Protein AF-A0A5J4PCP6-F1 (afdb_monomer)

Mean predicted aligned error: 12.67 Å

Solvent-accessible surface area (backbone atoms only — not comparable to full-atom values): 7745 Å² total; per-residue (Å²): 107,47,81,48,79,54,98,94,47,74,49,80,32,53,60,45,80,42,71,47,76,45,100,80,79,50,68,47,72,76,38,80,44,68,63,77,95,62,86,97,53,95,75,88,81,51,66,92,58,51,68,66,29,43,62,48,80,46,77,57,94,92,42,79,48,73,48,77,42,79,66,59,84,73,89,86,57,76,76,55,60,58,50,71,74,59,80,74,77,85,74,71,76,81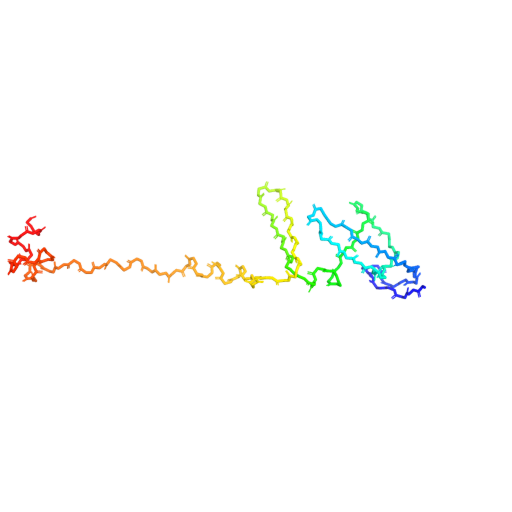,73,70,51,61,75,33,66,27,93,84,71,78,77,43,35,13,41,81,56,91,53,104

Foldseek 3Di:
DDWDQDPVGIDDFDWDFDWDADPVRDIDHGDIDTDDDDPPDDDDDDCVPQVQEDWDWDQDPNDIDIDGDPHHDDDDDPVVVVVVVDDDDPPDDPQAPQQGQHPVPPRHGCVVDVVD

InterPro domains:
  IPR004027 SEC-C motif [PF02810] (98-116)

Radius of gyration: 29.58 Å; Cα contacts (8 Å, |Δi|>4): 129; chains: 1; bounding box: 60×25×79 Å

pLDDT: mean 86.62, std 9.33, range [59.44, 97.31]

Organism: NCBI:txid433724

Sequence (116 aa):
MERVFHAGGESIVNTYLVNILLPNQVVVYSRCVTEGIINGADVLIGMDIIARGDFTLSSKGGKTKFCFQLPSTHDFDFAQEEKDKFHTPFLRDKLPERNDPCHCGSGKKYKNCHGK

Secondary structure (DSSP, 8-state):
-EEEEETTEEEEE-EEEEEEE-TTS-EEEEEEEE----SS-S----HHHHTTSEEEEEEETTEEEEEEESS------HHHHHHHTS--------PPPTTSBPTTSSSSBGGGTTT-

Structure (mmCIF, N/CA/C/O backbone):
data_AF-A0A5J4PCP6-F1
#
_entry.id   AF-A0A5J4PCP6-F1
#
loop_
_atom_site.group_PDB
_atom_site.id
_atom_site.type_symbol
_a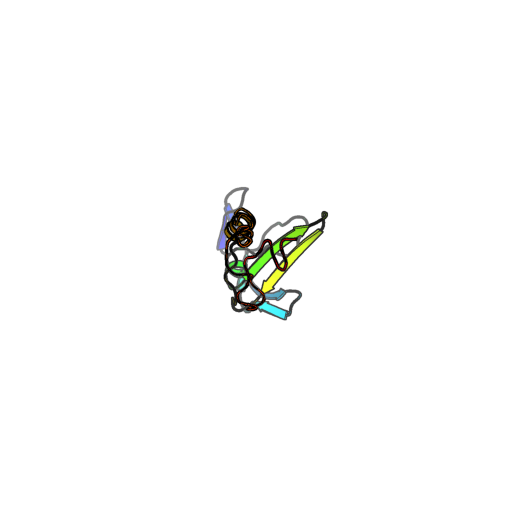tom_site.label_atom_id
_atom_site.label_alt_id
_atom_site.label_comp_id
_atom_site.label_asym_id
_atom_site.label_entity_id
_atom_site.label_seq_id
_atom_site.pdbx_PDB_ins_code
_atom_site.Cartn_x
_atom_site.Cartn_y
_atom_site.Cartn_z
_atom_site.occupancy
_atom_site.B_iso_or_equiv
_atom_site.auth_seq_id
_atom_site.auth_comp_id
_atom_site.auth_asym_id
_atom_site.auth_atom_id
_atom_site.pdbx_PDB_model_num
ATOM 1 N N . MET A 1 1 ? 8.921 2.699 -24.736 1.00 88.38 1 MET A N 1
ATOM 2 C CA . MET A 1 1 ? 10.081 2.783 -23.833 1.00 88.38 1 MET A CA 1
ATOM 3 C C . MET A 1 1 ? 9.950 4.059 -23.041 1.00 88.38 1 MET A C 1
ATOM 5 O O . MET A 1 1 ? 9.607 5.079 -23.631 1.00 88.38 1 MET A O 1
ATOM 9 N N . GLU A 1 2 ? 10.206 3.999 -21.744 1.00 93.81 2 GLU A N 1
ATOM 10 C CA . GLU A 1 2 ? 10.121 5.141 -20.834 1.00 93.81 2 GLU A CA 1
ATOM 11 C C . GLU A 1 2 ? 11.349 5.191 -19.927 1.00 93.81 2 GLU A C 1
ATOM 13 O O . GLU A 1 2 ? 12.004 4.175 -19.689 1.00 93.81 2 GLU A O 1
ATOM 18 N N . ARG A 1 3 ? 11.672 6.391 -19.438 1.00 95.75 3 ARG A N 1
ATOM 19 C CA . ARG A 1 3 ? 12.716 6.582 -18.432 1.00 95.75 3 ARG A CA 1
ATOM 20 C C . ARG A 1 3 ? 12.124 6.346 -17.046 1.00 95.75 3 ARG A C 1
ATOM 22 O O . ARG A 1 3 ? 11.164 7.019 -16.678 1.00 95.75 3 ARG A O 1
ATOM 29 N N . VAL A 1 4 ? 12.725 5.443 -16.281 1.00 93.81 4 VAL A N 1
ATOM 30 C CA . VAL A 1 4 ? 12.324 5.106 -14.911 1.00 93.81 4 VAL A CA 1
ATOM 31 C C . VAL A 1 4 ? 13.416 5.458 -13.913 1.00 93.81 4 VAL A C 1
ATOM 33 O O . VAL A 1 4 ? 14.602 5.431 -14.237 1.00 93.81 4 VAL A O 1
ATOM 36 N N . PHE A 1 5 ? 12.997 5.760 -12.685 1.00 92.81 5 PHE A N 1
ATOM 37 C CA . PHE A 1 5 ? 13.875 6.025 -11.551 1.00 92.81 5 PHE A CA 1
ATOM 38 C C . PHE A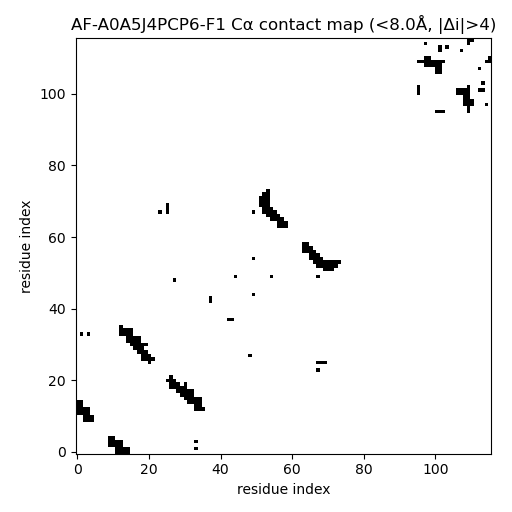 1 5 ? 13.694 4.922 -10.512 1.00 92.81 5 PHE A C 1
ATOM 40 O O . PHE A 1 5 ? 12.572 4.581 -10.140 1.00 92.81 5 PHE A O 1
ATOM 47 N N . HIS A 1 6 ? 14.798 4.371 -10.032 1.00 90.12 6 HIS A N 1
ATOM 48 C CA . HIS A 1 6 ? 14.829 3.317 -9.026 1.00 90.12 6 HIS A CA 1
ATOM 49 C C . HIS A 1 6 ? 15.989 3.557 -8.054 1.00 90.12 6 HIS A C 1
ATOM 51 O O . HIS A 1 6 ? 16.836 4.416 -8.280 1.00 90.12 6 HIS A O 1
ATOM 57 N N . ALA A 1 7 ? 16.078 2.776 -6.974 1.00 89.00 7 ALA A N 1
ATOM 58 C CA . ALA A 1 7 ? 17.105 2.970 -5.942 1.00 89.00 7 ALA A CA 1
ATOM 59 C C . ALA A 1 7 ? 18.551 2.967 -6.489 1.00 89.00 7 ALA A C 1
ATOM 61 O O . ALA A 1 7 ? 19.422 3.624 -5.930 1.00 89.00 7 ALA A O 1
ATOM 62 N N . GLY A 1 8 ? 18.799 2.257 -7.597 1.00 90.69 8 GLY A N 1
ATOM 63 C CA . GLY A 1 8 ? 20.097 2.233 -8.283 1.00 90.69 8 GLY A CA 1
ATOM 64 C C . GLY A 1 8 ? 20.370 3.377 -9.274 1.00 90.69 8 GLY A C 1
ATOM 65 O O . GLY A 1 8 ? 21.390 3.317 -9.949 1.00 90.69 8 GLY A O 1
ATOM 66 N N . GLY A 1 9 ? 19.482 4.369 -9.423 1.00 94.25 9 GLY A N 1
ATOM 67 C CA . GLY A 1 9 ? 19.616 5.457 -10.404 1.00 94.25 9 GLY A CA 1
ATOM 68 C C . GLY A 1 9 ? 18.460 5.519 -11.405 1.00 94.25 9 GLY A C 1
ATOM 69 O O . GLY A 1 9 ? 17.299 5.375 -11.029 1.00 94.25 9 GLY A O 1
ATOM 70 N N . GLU A 1 10 ? 18.774 5.736 -12.681 1.00 96.12 10 GLU A N 1
ATOM 71 C CA . GLU A 1 10 ? 17.791 5.795 -13.768 1.00 96.12 10 GLU A CA 1
ATOM 72 C C . GLU A 1 10 ? 18.120 4.812 -14.895 1.00 96.12 10 GLU A C 1
ATOM 74 O O . GLU A 1 10 ? 19.281 4.473 -15.128 1.00 96.12 10 GLU A O 1
ATOM 79 N N . SER A 1 11 ? 17.092 4.356 -15.603 1.00 95.88 11 SER A N 1
ATOM 80 C CA . SER A 1 11 ? 17.231 3.495 -16.780 1.00 95.88 11 SER A CA 1
ATOM 81 C C . SER A 1 11 ? 16.124 3.774 -17.798 1.00 95.88 11 SER A C 1
ATOM 83 O O . SER A 1 11 ? 15.076 4.330 -17.468 1.00 95.88 11 SER A O 1
ATOM 85 N N . ILE A 1 12 ? 16.369 3.424 -19.064 1.00 97.25 12 ILE A N 1
ATOM 86 C CA . ILE A 1 12 ? 15.344 3.419 -20.114 1.00 97.25 12 ILE A CA 1
ATOM 87 C C . ILE A 1 12 ? 14.888 1.978 -20.284 1.00 97.25 12 ILE A C 1
ATOM 89 O O . ILE A 1 12 ? 15.704 1.101 -20.563 1.00 97.25 12 ILE A O 1
ATOM 93 N N . VAL A 1 13 ? 13.593 1.744 -20.121 1.00 97.00 13 VAL A N 1
ATOM 94 C CA . VAL A 1 13 ? 13.018 0.398 -20.085 1.00 97.00 13 VAL A CA 1
ATOM 95 C C . VAL A 1 13 ? 11.828 0.280 -21.025 1.00 97.00 13 VAL A C 1
ATOM 97 O O . VAL A 1 13 ? 11.236 1.278 -21.454 1.00 97.00 13 VAL A O 1
ATOM 100 N N . ASN A 1 14 ? 11.469 -0.955 -21.368 1.00 97.31 14 ASN A N 1
ATOM 101 C CA . ASN A 1 14 ? 10.248 -1.214 -22.115 1.00 97.31 14 ASN A CA 1
ATOM 102 C C . ASN A 1 14 ? 9.014 -0.936 -21.258 1.00 97.31 14 ASN A C 1
ATOM 104 O O . ASN A 1 14 ? 9.045 -1.002 -20.029 1.00 97.31 14 ASN A O 1
ATOM 108 N N . THR A 1 15 ? 7.915 -0.641 -21.944 1.00 96.44 15 THR A N 1
ATOM 109 C CA . THR A 1 15 ? 6.617 -0.391 -21.324 1.00 96.44 15 THR A CA 1
ATOM 110 C C . THR A 1 15 ? 5.614 -1.338 -21.951 1.00 96.44 15 THR A C 1
ATOM 112 O O . THR A 1 15 ? 5.602 -1.507 -23.172 1.00 96.44 15 THR A O 1
ATOM 115 N N . TYR A 1 16 ? 4.763 -1.927 -21.125 1.00 95.38 16 TYR A N 1
ATOM 116 C CA . TYR A 1 16 ? 3.763 -2.899 -21.537 1.00 95.38 16 TYR A CA 1
ATOM 117 C C . TYR A 1 16 ? 2.392 -2.461 -21.046 1.00 95.38 16 TYR A C 1
ATOM 119 O O . TYR A 1 16 ? 2.264 -1.904 -19.959 1.00 95.38 16 TYR A O 1
ATOM 127 N N . LEU A 1 17 ? 1.358 -2.724 -21.840 1.00 95.69 17 LEU A N 1
ATOM 128 C CA . LEU A 1 17 ? -0.022 -2.531 -21.418 1.00 95.69 17 LEU A CA 1
ATOM 129 C C . LEU A 1 17 ? -0.544 -3.847 -20.841 1.00 95.69 17 LEU A C 1
ATOM 131 O O . LEU A 1 17 ? -0.595 -4.849 -21.551 1.00 95.69 17 LEU A O 1
ATOM 135 N N . VAL A 1 18 ? -0.930 -3.848 -19.567 1.00 94.50 18 VAL A N 1
ATOM 136 C CA . VAL A 1 18 ? -1.359 -5.059 -18.855 1.00 94.50 18 VAL A CA 1
ATOM 137 C C . VAL A 1 18 ? -2.703 -4.869 -18.157 1.00 94.50 18 VAL A C 1
ATOM 139 O O . VAL A 1 18 ? -3.098 -3.756 -17.801 1.00 94.50 18 VAL A O 1
ATOM 142 N N . ASN A 1 19 ? -3.390 -5.986 -17.928 1.00 93.50 19 ASN A N 1
ATOM 143 C CA . ASN A 1 19 ? -4.502 -6.079 -16.988 1.00 93.50 19 ASN A CA 1
ATOM 144 C C . ASN A 1 19 ? -4.008 -6.813 -15.740 1.00 93.50 19 ASN A C 1
ATOM 146 O O . ASN A 1 19 ? -3.432 -7.893 -15.857 1.00 93.50 19 ASN A O 1
ATOM 150 N N . ILE A 1 20 ? -4.237 -6.244 -14.559 1.00 91.38 20 ILE A N 1
ATOM 151 C CA . ILE A 1 20 ? -3.802 -6.829 -13.285 1.00 91.38 20 ILE A CA 1
ATOM 152 C C . ILE A 1 20 ? -5.034 -7.326 -12.538 1.00 91.38 20 ILE A C 1
ATOM 154 O O . ILE A 1 20 ? -5.959 -6.555 -12.288 1.00 91.38 20 ILE A O 1
ATOM 158 N N . LEU A 1 21 ? -5.035 -8.608 -12.175 1.00 90.12 21 LEU A N 1
ATOM 159 C CA . LEU A 1 21 ? -6.062 -9.236 -11.348 1.00 90.12 21 LEU A CA 1
ATOM 160 C C . LEU A 1 21 ? -5.475 -9.532 -9.966 1.00 90.12 21 LEU A C 1
ATOM 162 O O . LEU A 1 21 ? -4.513 -10.288 -9.853 1.00 90.12 21 LEU A O 1
ATOM 166 N N . LEU A 1 22 ? -6.061 -8.955 -8.918 1.00 84.81 22 LEU A N 1
ATOM 167 C CA . LEU A 1 22 ? -5.690 -9.240 -7.532 1.00 84.81 22 LEU A CA 1
ATOM 168 C C . LEU A 1 22 ? -6.611 -10.325 -6.926 1.00 84.81 22 LEU A C 1
ATOM 170 O O . LEU A 1 22 ? -7.756 -10.462 -7.366 1.00 84.81 22 LEU A O 1
ATOM 174 N N . PRO A 1 23 ? -6.169 -11.058 -5.879 1.00 74.06 23 PRO A N 1
ATOM 175 C CA . PRO A 1 23 ? -6.870 -12.226 -5.313 1.00 74.06 23 PRO A CA 1
ATOM 176 C C . PRO A 1 23 ? -8.321 -12.028 -4.825 1.00 74.06 23 PRO A C 1
ATOM 178 O O . PRO A 1 23 ? -9.004 -13.013 -4.570 1.00 74.06 23 PRO A O 1
ATOM 181 N N . ASN A 1 24 ? -8.822 -10.790 -4.741 1.00 71.31 24 ASN A N 1
ATOM 182 C CA . ASN A 1 24 ? -10.195 -10.460 -4.325 1.00 71.31 24 ASN A CA 1
ATOM 183 C C . ASN A 1 24 ? -11.052 -9.899 -5.475 1.00 71.31 24 ASN A C 1
ATOM 185 O O . ASN A 1 24 ? -11.886 -9.027 -5.253 1.00 71.31 24 ASN A O 1
ATOM 189 N N . GLN A 1 25 ? -10.813 -10.349 -6.712 1.00 78.00 25 GLN A N 1
ATOM 190 C CA . GLN A 1 25 ? -11.511 -9.870 -7.920 1.00 78.00 25 GLN A CA 1
ATOM 191 C C . GLN A 1 25 ? -11.343 -8.366 -8.192 1.00 78.00 25 GLN A C 1
ATOM 193 O O . GLN A 1 25 ? -12.070 -7.786 -8.996 1.00 78.00 25 GLN A O 1
ATOM 198 N N . VAL A 1 26 ? -10.358 -7.723 -7.562 1.00 82.31 26 VAL A N 1
ATOM 199 C CA . VAL A 1 26 ? -9.986 -6.356 -7.918 1.00 82.31 26 VAL A CA 1
ATOM 200 C C . VAL A 1 26 ? -9.232 -6.432 -9.235 1.00 82.31 26 VAL A C 1
ATOM 202 O O . VAL A 1 26 ? -8.137 -6.996 -9.300 1.00 82.31 26 VAL A O 1
ATOM 205 N N . VAL A 1 27 ? -9.839 -5.882 -10.283 1.00 88.12 27 VAL A N 1
ATOM 206 C CA . VAL A 1 27 ? -9.240 -5.834 -11.614 1.00 88.12 27 VAL A CA 1
ATOM 207 C C . VAL A 1 27 ? -8.835 -4.412 -11.940 1.00 88.12 27 VAL A C 1
ATOM 209 O O . VAL A 1 27 ? -9.648 -3.487 -11.910 1.00 88.12 27 VAL A O 1
ATOM 212 N N . VAL A 1 28 ? -7.569 -4.247 -12.298 1.00 88.56 28 VAL A N 1
ATOM 213 C CA . VAL A 1 28 ? -7.030 -2.994 -12.800 1.00 88.56 28 VAL A CA 1
ATOM 214 C C . VAL A 1 28 ? -6.775 -3.149 -14.290 1.00 88.56 28 VAL A C 1
ATOM 216 O O . VAL A 1 28 ? -5.809 -3.782 -14.712 1.00 88.56 28 VAL A O 1
ATOM 219 N N . TYR A 1 29 ? -7.663 -2.560 -15.085 1.00 90.38 29 TYR A N 1
ATOM 220 C CA . TYR A 1 29 ? -7.585 -2.635 -16.538 1.00 90.38 29 TYR A CA 1
ATOM 221 C C . TYR A 1 29 ? -6.579 -1.642 -17.126 1.00 90.38 29 TYR A C 1
ATOM 223 O O . TYR A 1 29 ? -6.422 -0.519 -16.617 1.00 90.38 29 TYR A O 1
ATOM 231 N N . SER A 1 30 ? -5.960 -2.071 -18.229 1.00 92.00 30 SER A N 1
ATOM 232 C CA . SER A 1 30 ? -5.179 -1.270 -19.175 1.00 92.00 30 SER A CA 1
ATOM 233 C C . SER A 1 30 ? -4.190 -0.329 -18.494 1.00 92.00 30 SER A C 1
ATOM 235 O O . SER A 1 30 ? -4.264 0.894 -18.641 1.00 92.00 30 SER A O 1
ATOM 237 N N . ARG A 1 31 ? -3.275 -0.892 -17.702 1.00 92.25 31 ARG A N 1
ATOM 238 C CA . ARG A 1 31 ? -2.188 -0.132 -17.081 1.00 92.25 31 ARG A CA 1
ATOM 239 C C . ARG A 1 31 ? -0.910 -0.275 -17.871 1.00 92.25 31 ARG A C 1
ATOM 241 O O . ARG A 1 31 ? -0.481 -1.387 -18.155 1.00 92.25 31 ARG A O 1
ATOM 248 N N . CYS A 1 32 ? -0.317 0.864 -18.203 1.00 93.00 32 CYS A N 1
ATOM 249 C CA . CYS A 1 32 ? 1.059 0.906 -18.653 1.00 93.00 32 CYS A CA 1
ATOM 250 C C . CYS A 1 32 ? 1.950 0.589 -17.454 1.00 93.00 32 CYS A C 1
ATOM 252 O O . CYS A 1 32 ? 1.887 1.285 -16.444 1.00 93.00 32 CYS A O 1
ATOM 254 N N . VAL A 1 33 ? 2.740 -0.468 -17.569 1.00 94.19 33 VAL A N 1
ATOM 255 C CA . VAL A 1 33 ? 3.736 -0.872 -16.579 1.00 94.19 33 VAL A CA 1
ATOM 256 C C . VAL A 1 33 ? 5.102 -0.898 -17.236 1.00 94.19 33 VAL A C 1
ATOM 258 O O . VAL A 1 33 ? 5.228 -1.164 -18.433 1.00 94.19 33 VAL A O 1
ATOM 261 N N . THR A 1 34 ? 6.126 -0.615 -16.452 1.00 95.31 34 THR A N 1
ATOM 262 C CA . THR A 1 34 ? 7.512 -0.593 -16.908 1.00 95.31 34 THR A CA 1
ATOM 263 C C . THR A 1 34 ? 8.204 -1.900 -16.562 1.00 95.31 34 THR A C 1
ATOM 265 O O . THR A 1 34 ? 7.968 -2.469 -15.496 1.00 95.31 34 THR A O 1
ATOM 268 N N . GLU A 1 35 ? 9.078 -2.364 -17.448 1.00 94.88 35 GLU A N 1
ATOM 269 C CA . GLU A 1 35 ? 9.961 -3.492 -17.162 1.00 94.88 35 GLU A CA 1
ATOM 270 C C . GLU A 1 35 ? 10.885 -3.171 -15.981 1.00 94.88 35 GLU A C 1
ATOM 272 O O . GLU A 1 35 ? 11.395 -2.055 -15.865 1.00 94.88 35 GLU A O 1
ATOM 277 N N . GLY A 1 36 ? 11.116 -4.148 -15.106 1.00 91.31 36 GLY A N 1
ATOM 278 C CA . GLY A 1 36 ? 11.991 -3.984 -13.952 1.00 91.31 36 GLY A CA 1
ATOM 279 C C . GLY A 1 36 ? 12.584 -5.310 -13.498 1.00 91.31 36 GLY A C 1
ATOM 280 O O . GLY A 1 36 ? 11.951 -6.357 -13.607 1.00 91.31 36 GLY A O 1
ATOM 281 N N . ILE A 1 37 ? 13.808 -5.259 -12.973 1.00 90.25 37 ILE A N 1
ATOM 282 C CA . ILE A 1 37 ? 14.464 -6.410 -12.347 1.00 90.25 37 ILE A CA 1
ATOM 283 C C . ILE A 1 37 ? 14.033 -6.440 -10.879 1.00 90.25 37 ILE A C 1
ATOM 285 O O . ILE A 1 37 ? 14.451 -5.593 -10.088 1.00 90.25 37 ILE A O 1
ATOM 289 N N . ILE A 1 38 ? 13.179 -7.399 -10.521 1.00 91.06 38 ILE A N 1
ATOM 290 C CA . ILE A 1 38 ? 12.607 -7.537 -9.178 1.00 91.06 38 ILE A CA 1
ATOM 291 C C . ILE A 1 38 ? 13.015 -8.898 -8.613 1.00 91.06 38 ILE A C 1
ATOM 293 O O . ILE A 1 38 ? 12.876 -9.924 -9.273 1.00 91.06 38 ILE A O 1
ATOM 297 N N . ASN A 1 39 ? 13.522 -8.914 -7.379 1.00 90.19 39 ASN A N 1
ATOM 298 C CA . ASN A 1 39 ? 13.880 -10.149 -6.687 1.00 90.19 39 ASN A CA 1
ATOM 299 C C . ASN A 1 39 ? 12.743 -10.587 -5.760 1.00 90.19 39 ASN A C 1
ATOM 301 O O . ASN A 1 39 ? 12.327 -9.828 -4.887 1.00 90.19 39 ASN A O 1
ATOM 305 N N . GLY A 1 40 ? 12.288 -11.832 -5.911 1.00 92.19 40 GLY A N 1
ATOM 306 C CA . GLY A 1 40 ? 11.309 -12.448 -5.009 1.00 92.19 40 GLY A CA 1
ATOM 307 C C . GLY A 1 40 ? 9.851 -12.035 -5.235 1.00 92.19 40 GLY A C 1
ATOM 308 O O . GLY A 1 40 ? 9.011 -12.347 -4.394 1.00 92.19 40 GLY A O 1
ATOM 309 N N . ALA A 1 41 ? 9.542 -11.354 -6.341 1.00 90.81 41 ALA A N 1
ATOM 310 C CA . ALA A 1 41 ? 8.180 -11.030 -6.754 1.00 90.81 41 ALA A CA 1
ATOM 311 C C . ALA A 1 41 ? 8.088 -10.905 -8.280 1.00 90.81 41 ALA A C 1
ATOM 313 O O . ALA A 1 41 ? 9.064 -10.529 -8.926 1.00 90.81 41 ALA A O 1
ATOM 314 N N . ASP A 1 42 ? 6.901 -11.166 -8.828 1.00 89.75 42 ASP A N 1
ATOM 315 C CA . ASP A 1 42 ? 6.642 -11.063 -10.270 1.00 89.75 42 ASP A CA 1
ATOM 316 C C . ASP A 1 42 ? 6.260 -9.637 -10.697 1.00 89.75 42 ASP A C 1
ATOM 318 O O . ASP A 1 42 ? 6.562 -9.203 -11.805 1.00 89.75 42 ASP A O 1
ATOM 322 N N . VAL A 1 43 ? 5.573 -8.897 -9.817 1.00 90.75 43 VAL A N 1
ATOM 323 C CA . VAL A 1 43 ? 5.052 -7.551 -10.091 1.00 90.75 43 VAL A CA 1
ATOM 324 C C . VAL A 1 43 ? 5.220 -6.672 -8.858 1.00 90.75 43 VAL A C 1
ATOM 326 O O . VAL A 1 43 ? 4.851 -7.061 -7.750 1.00 90.75 43 VAL A O 1
ATOM 329 N N . LEU A 1 44 ? 5.724 -5.455 -9.065 1.00 92.06 44 LEU A N 1
ATOM 330 C CA . LEU A 1 44 ? 5.719 -4.391 -8.067 1.00 92.06 44 LEU A CA 1
ATOM 331 C C . LEU A 1 44 ? 4.590 -3.411 -8.398 1.00 92.06 44 LEU A C 1
ATOM 333 O O . LEU A 1 44 ? 4.619 -2.766 -9.442 1.00 92.06 44 LEU A O 1
ATOM 337 N N . ILE A 1 45 ? 3.602 -3.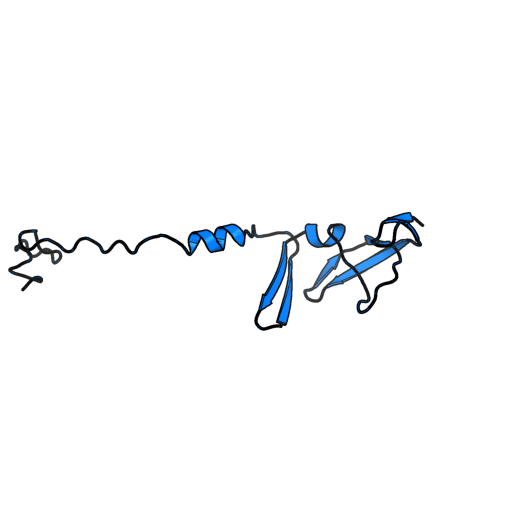300 -7.509 1.00 91.88 45 ILE A N 1
ATOM 338 C CA . ILE A 1 45 ? 2.524 -2.310 -7.627 1.00 91.88 45 ILE A CA 1
ATOM 339 C C . ILE A 1 45 ? 2.820 -1.117 -6.719 1.00 91.88 45 ILE A C 1
ATOM 341 O O . ILE A 1 45 ? 3.184 -1.291 -5.555 1.00 91.88 45 ILE A O 1
ATOM 345 N N . GLY A 1 46 ? 2.689 0.093 -7.258 1.00 90.88 46 GLY A N 1
ATOM 346 C CA . GLY A 1 46 ? 2.950 1.332 -6.540 1.00 90.88 46 GLY A CA 1
ATOM 347 C C . GLY A 1 46 ? 1.676 2.114 -6.253 1.00 90.88 46 GLY A C 1
ATOM 348 O O . GLY A 1 46 ? 0.558 1.601 -6.343 1.00 90.88 46 GLY A O 1
ATOM 349 N N . MET A 1 47 ? 1.867 3.394 -5.923 1.00 89.19 47 MET A N 1
ATOM 350 C CA . MET A 1 47 ? 0.794 4.357 -5.632 1.00 89.19 47 MET A CA 1
ATOM 351 C C . MET A 1 47 ? -0.182 4.538 -6.797 1.00 89.19 47 MET A C 1
ATOM 353 O O . MET A 1 47 ? -1.356 4.815 -6.580 1.00 89.19 47 MET A O 1
ATOM 357 N N . ASP A 1 48 ? 0.269 4.314 -8.027 1.00 87.00 48 ASP A N 1
ATOM 358 C CA . ASP A 1 48 ? -0.550 4.334 -9.239 1.00 87.00 48 ASP A CA 1
ATOM 359 C C . ASP A 1 48 ? -1.720 3.334 -9.208 1.00 87.00 48 ASP A C 1
ATOM 361 O O . ASP A 1 48 ? -2.774 3.584 -9.811 1.00 87.00 48 ASP A O 1
ATOM 365 N N . ILE A 1 49 ? -1.541 2.227 -8.485 1.00 89.81 49 ILE A N 1
ATOM 366 C CA . ILE A 1 49 ? -2.554 1.207 -8.227 1.00 89.81 49 ILE A CA 1
ATOM 367 C C . ILE A 1 49 ? -3.092 1.339 -6.804 1.00 89.81 49 ILE A C 1
ATOM 369 O O . ILE A 1 49 ? -4.309 1.432 -6.644 1.00 89.81 49 ILE A O 1
ATOM 373 N N . ILE A 1 50 ? -2.229 1.376 -5.781 1.00 91.50 50 ILE A N 1
ATOM 374 C CA . ILE A 1 50 ? -2.672 1.295 -4.379 1.00 91.50 50 ILE A CA 1
ATOM 375 C C . ILE A 1 50 ? -3.419 2.533 -3.881 1.00 91.50 50 ILE A C 1
ATOM 377 O O . ILE A 1 50 ? -4.186 2.405 -2.937 1.00 91.50 50 ILE A O 1
ATOM 381 N N . ALA A 1 51 ? -3.294 3.690 -4.541 1.00 90.00 51 ALA A N 1
ATOM 382 C CA . ALA A 1 51 ? -4.048 4.896 -4.182 1.00 90.00 51 ALA A CA 1
ATOM 383 C C . ALA A 1 51 ? -5.435 4.996 -4.850 1.00 90.00 51 ALA A C 1
ATOM 385 O O . ALA A 1 51 ? -6.111 6.013 -4.725 1.00 90.00 51 ALA A O 1
ATOM 386 N N . ARG A 1 52 ? -5.876 3.977 -5.602 1.00 88.56 52 ARG A N 1
ATOM 387 C CA . ARG A 1 52 ? -7.188 4.005 -6.284 1.00 88.56 52 ARG A CA 1
ATOM 388 C C . ARG A 1 52 ? -8.367 3.646 -5.401 1.00 88.56 52 ARG A C 1
ATOM 390 O O . ARG A 1 52 ? -9.510 3.851 -5.801 1.00 88.56 52 ARG A O 1
ATOM 397 N N . GLY A 1 53 ? -8.090 3.058 -4.253 1.00 89.00 53 GLY A N 1
ATOM 398 C CA . GLY A 1 53 ? -9.088 2.609 -3.308 1.00 89.00 53 GLY A CA 1
ATOM 399 C C . GLY A 1 53 ? -8.446 2.395 -1.950 1.00 89.00 53 GLY A C 1
ATOM 400 O O . GLY A 1 53 ? -7.390 2.959 -1.664 1.00 89.00 53 GLY A O 1
ATOM 401 N N . ASP A 1 54 ? -9.070 1.549 -1.142 1.00 89.38 54 ASP A N 1
ATOM 402 C CA . ASP A 1 54 ? -8.604 1.302 0.215 1.00 89.38 54 ASP A CA 1
ATOM 403 C C . ASP A 1 54 ? -7.593 0.155 0.199 1.00 89.38 54 ASP A C 1
ATOM 405 O O . ASP A 1 54 ? -7.960 -1.018 0.070 1.00 89.38 54 ASP A O 1
ATOM 409 N N . PHE A 1 55 ? -6.310 0.491 0.320 1.00 90.06 55 PHE A N 1
ATOM 410 C CA . PHE A 1 55 ? -5.239 -0.477 0.532 1.00 90.06 55 PHE A CA 1
ATOM 411 C C . PHE A 1 55 ? -4.805 -0.459 1.995 1.00 90.06 55 PHE A C 1
ATOM 413 O O . PHE A 1 55 ? -4.321 0.552 2.500 1.00 90.06 55 PHE A O 1
ATOM 420 N N . THR A 1 56 ? -4.938 -1.595 2.678 1.00 89.94 56 THR A N 1
ATOM 421 C CA . THR A 1 56 ? -4.493 -1.742 4.069 1.00 89.94 56 THR A CA 1
ATOM 422 C C . THR A 1 56 ? -3.534 -2.912 4.204 1.00 89.94 56 THR A C 1
ATOM 424 O O . THR A 1 56 ? -3.737 -3.977 3.622 1.00 89.94 56 THR A O 1
ATOM 427 N N . LEU A 1 57 ? -2.480 -2.718 4.996 1.00 91.50 57 LEU A N 1
ATOM 428 C CA . LEU A 1 57 ? -1.506 -3.747 5.339 1.00 91.50 57 LEU A CA 1
ATOM 429 C C . LEU A 1 57 ? -1.508 -3.947 6.850 1.00 91.50 57 LEU A C 1
ATOM 431 O O . LEU A 1 57 ? -1.361 -3.004 7.621 1.00 91.50 57 LEU A O 1
ATOM 435 N N . SER A 1 58 ? -1.638 -5.199 7.271 1.00 90.69 58 SER A N 1
ATOM 436 C CA . SER A 1 58 ? -1.538 -5.605 8.665 1.00 90.69 58 SER A CA 1
ATOM 437 C C . SER A 1 58 ? -0.470 -6.681 8.810 1.00 90.69 58 SER A C 1
ATOM 439 O O . SER A 1 58 ? -0.458 -7.668 8.073 1.00 90.69 58 SER A O 1
ATOM 441 N N . SER A 1 59 ? 0.417 -6.503 9.786 1.00 94.56 59 SER A N 1
ATOM 442 C CA . SER A 1 59 ? 1.362 -7.527 10.224 1.00 94.56 59 SER A CA 1
ATOM 443 C C . SER A 1 59 ? 1.018 -7.919 11.655 1.00 94.56 59 SER A C 1
ATOM 445 O O . SER A 1 59 ? 1.158 -7.119 12.580 1.00 94.56 59 SER A O 1
ATOM 447 N N . LYS A 1 60 ? 0.515 -9.141 11.846 1.00 93.44 60 LYS A N 1
ATOM 448 C CA . LYS A 1 60 ? 0.109 -9.646 13.165 1.00 93.44 60 LYS A CA 1
ATOM 449 C C . LYS A 1 60 ? 0.604 -11.071 13.355 1.00 93.44 60 LYS A C 1
ATOM 451 O O . LYS A 1 60 ? 0.317 -11.949 12.545 1.00 93.44 60 LYS A O 1
ATOM 456 N N . GLY A 1 61 ? 1.345 -11.303 14.441 1.00 93.69 61 GLY A N 1
ATOM 457 C CA . GLY A 1 61 ? 1.898 -12.624 14.764 1.00 93.69 61 GLY A CA 1
ATOM 458 C C . GLY A 1 61 ? 2.837 -13.169 13.681 1.00 93.69 61 GLY A C 1
ATOM 459 O O . GLY A 1 61 ? 2.766 -14.349 13.355 1.00 93.69 61 GLY A O 1
ATOM 460 N N . GLY A 1 62 ? 3.643 -12.298 13.061 1.00 93.88 62 GLY A N 1
ATOM 461 C CA . GLY A 1 62 ? 4.563 -12.662 11.975 1.00 93.88 62 GLY A CA 1
ATOM 462 C C . GLY A 1 62 ? 3.892 -12.968 10.631 1.00 93.88 62 GLY A C 1
ATOM 463 O O . GLY A 1 62 ? 4.580 -13.335 9.684 1.00 93.88 62 GLY A O 1
ATOM 464 N N . LYS A 1 63 ? 2.565 -12.823 10.523 1.00 94.06 63 LYS A N 1
ATOM 465 C CA . LYS A 1 63 ? 1.824 -12.990 9.270 1.00 94.06 63 LYS A CA 1
ATOM 466 C C . LYS A 1 63 ? 1.446 -11.629 8.704 1.00 94.06 63 LYS A C 1
ATOM 468 O O . LYS A 1 63 ? 0.769 -10.847 9.373 1.00 94.06 63 LYS A O 1
ATOM 473 N N . THR A 1 64 ? 1.834 -11.393 7.456 1.00 93.12 64 THR A N 1
ATOM 474 C CA . THR A 1 64 ? 1.407 -10.225 6.684 1.00 93.12 64 THR A CA 1
ATOM 475 C C . THR A 1 64 ? 0.109 -10.545 5.959 1.00 93.12 64 THR A C 1
ATOM 477 O O . THR A 1 64 ? 0.005 -11.548 5.254 1.00 93.12 64 THR A O 1
ATOM 480 N N . LYS A 1 65 ? -0.885 -9.680 6.123 1.00 91.19 65 LYS A N 1
ATOM 481 C CA . LYS A 1 65 ? -2.122 -9.669 5.349 1.00 91.19 65 LYS A CA 1
ATOM 482 C C . LYS A 1 65 ? -2.272 -8.282 4.750 1.00 91.19 65 LYS A C 1
ATOM 484 O O . LYS A 1 65 ? -2.149 -7.297 5.471 1.00 91.19 65 LYS A O 1
ATOM 489 N N . PHE A 1 66 ? -2.581 -8.212 3.466 1.00 89.50 66 PHE A N 1
ATOM 490 C CA . PHE A 1 66 ? -3.051 -6.980 2.856 1.00 89.50 66 PHE A CA 1
ATOM 491 C C . PHE A 1 66 ? -4.484 -7.163 2.365 1.00 89.50 66 PHE A C 1
ATOM 493 O O . PHE A 1 66 ? -4.887 -8.265 1.986 1.00 89.50 66 PHE A O 1
ATOM 500 N N . CYS A 1 67 ? -5.241 -6.077 2.385 1.00 88.12 67 CYS A N 1
ATOM 501 C CA . CYS A 1 67 ? -6.579 -5.990 1.831 1.00 88.12 67 CYS A CA 1
ATOM 502 C C . CYS A 1 67 ? -6.594 -4.860 0.807 1.00 88.12 67 CYS A C 1
ATOM 504 O O . CYS A 1 67 ? -5.934 -3.837 0.986 1.00 88.12 67 CYS A O 1
ATOM 506 N N . PHE A 1 68 ? -7.346 -5.066 -0.266 1.00 89.06 68 PHE A N 1
ATOM 507 C CA . PHE A 1 68 ? -7.556 -4.067 -1.298 1.00 89.06 68 PHE A CA 1
ATOM 508 C C . PHE A 1 68 ? -9.042 -4.013 -1.603 1.00 89.06 68 PHE A C 1
ATOM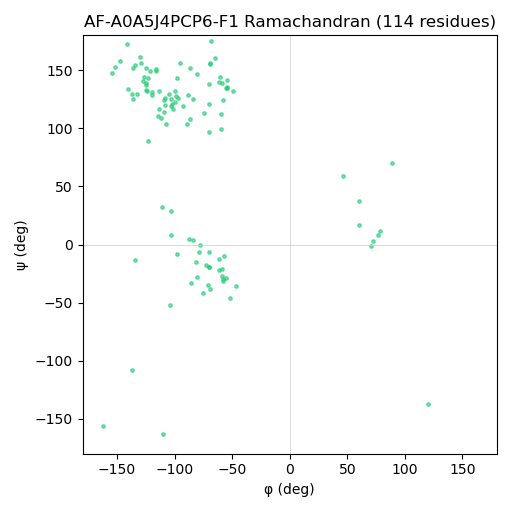 510 O O . PHE A 1 68 ? -9.646 -5.055 -1.877 1.00 89.06 68 PHE A O 1
ATOM 517 N N . GLN A 1 69 ? -9.606 -2.814 -1.589 1.00 86.69 69 GLN A N 1
ATOM 518 C CA . GLN A 1 69 ? -10.983 -2.572 -1.981 1.00 86.69 69 GLN A CA 1
ATOM 519 C C . GLN A 1 69 ? -11.065 -1.464 -3.030 1.00 86.69 69 GLN A C 1
ATOM 521 O O . GLN A 1 69 ? -10.339 -0.475 -2.966 1.00 86.69 69 GLN A O 1
ATOM 526 N N . LEU A 1 70 ? -11.957 -1.643 -4.006 1.00 86.38 70 LEU A N 1
ATOM 527 C CA . LEU A 1 70 ? -12.250 -0.654 -5.035 1.00 86.38 70 LEU A CA 1
ATOM 528 C C . LEU A 1 70 ? -13.774 -0.579 -5.261 1.00 86.38 70 LEU A C 1
ATOM 530 O O . LEU A 1 70 ? -14.377 -1.630 -5.490 1.00 86.38 70 LEU A O 1
ATOM 534 N N . PRO A 1 71 ? -14.397 0.618 -5.254 1.00 87.88 71 PRO A N 1
ATOM 535 C CA . PRO A 1 71 ? -13.817 1.921 -4.901 1.00 87.88 71 PRO A CA 1
ATOM 536 C C . PRO A 1 71 ? -13.479 2.023 -3.403 1.00 87.88 71 PRO A C 1
ATOM 538 O O . PRO A 1 71 ? -13.787 1.114 -2.632 1.00 87.88 71 PRO A O 1
ATOM 541 N N . SER A 1 72 ? -12.851 3.131 -3.001 1.00 89.81 72 SER A N 1
ATOM 542 C CA . SER A 1 72 ? -12.737 3.482 -1.581 1.00 89.81 72 SER A CA 1
ATOM 543 C C . SER A 1 72 ? -14.131 3.613 -0.958 1.00 89.81 72 SER A C 1
ATOM 545 O O . SER A 1 72 ? -15.063 4.120 -1.587 1.00 89.81 72 SER A O 1
ATOM 547 N N . THR A 1 73 ? -14.283 3.109 0.259 1.00 88.81 73 THR A N 1
ATOM 548 C CA . THR A 1 73 ? -15.556 3.093 1.002 1.00 88.81 73 THR A CA 1
ATOM 549 C C . THR A 1 73 ? -15.409 3.524 2.453 1.00 88.81 73 THR A C 1
ATOM 551 O O . THR A 1 73 ? -16.419 3.791 3.101 1.00 88.81 73 THR A O 1
ATOM 554 N N . HIS A 1 74 ? -14.184 3.598 2.963 1.00 83.56 74 HIS A N 1
ATOM 555 C CA . HIS A 1 74 ? -13.909 3.933 4.351 1.00 83.56 74 HIS A CA 1
ATOM 556 C C . HIS A 1 74 ? -12.745 4.921 4.418 1.00 83.56 74 HIS A C 1
ATOM 558 O O . HIS A 1 74 ? -11.858 4.907 3.569 1.00 83.56 74 HIS A O 1
ATOM 564 N N . ASP A 1 75 ? -12.741 5.739 5.464 1.00 84.44 75 ASP A N 1
ATOM 565 C CA . ASP A 1 75 ? -11.579 6.522 5.870 1.00 84.44 75 ASP A CA 1
ATOM 566 C C . ASP A 1 75 ? -10.948 5.819 7.077 1.00 84.44 75 ASP A C 1
ATOM 568 O O . ASP A 1 75 ? -11.629 5.570 8.075 1.00 84.44 75 ASP A O 1
ATOM 572 N N . PHE A 1 76 ? -9.684 5.417 6.956 1.00 79.75 76 PHE A N 1
ATOM 573 C CA . PHE A 1 76 ? -8.974 4.671 7.993 1.00 79.75 76 PHE A CA 1
ATOM 574 C C . PHE A 1 76 ? -7.847 5.532 8.559 1.00 79.75 76 PHE A C 1
ATOM 576 O O . PHE A 1 76 ? -6.870 5.812 7.865 1.00 79.75 76 PHE A O 1
ATOM 583 N N . ASP A 1 77 ? -7.930 5.867 9.847 1.00 85.06 77 ASP A N 1
ATOM 584 C CA . ASP A 1 77 ? -6.849 6.528 10.581 1.00 85.06 77 ASP A CA 1
ATOM 585 C C . ASP A 1 77 ? -6.449 5.700 11.810 1.00 85.06 77 ASP A C 1
ATOM 587 O O . ASP A 1 77 ? -6.934 5.888 12.929 1.00 85.06 77 ASP A O 1
ATOM 591 N N . PHE A 1 78 ? -5.494 4.791 11.603 1.00 81.38 78 PHE A N 1
ATOM 592 C CA . PHE A 1 78 ? -4.939 3.968 12.680 1.00 81.38 78 PHE A CA 1
ATOM 593 C C . PHE A 1 78 ? -4.247 4.792 13.784 1.00 81.38 78 PHE A C 1
ATOM 595 O O . PHE A 1 78 ? -4.097 4.300 14.903 1.00 81.38 78 PHE A O 1
ATOM 602 N N . ALA A 1 79 ? -3.813 6.029 13.509 1.00 80.94 79 ALA A N 1
ATOM 603 C CA . ALA A 1 79 ? -3.177 6.887 14.508 1.00 80.94 79 ALA A CA 1
ATOM 604 C C . ALA A 1 79 ? -4.204 7.582 15.419 1.00 80.94 79 ALA A C 1
ATOM 606 O O . ALA A 1 79 ? -3.882 7.888 16.571 1.00 80.94 79 ALA A O 1
ATOM 607 N N . GLN A 1 80 ? -5.425 7.827 14.934 1.00 76.88 80 GLN A N 1
ATOM 608 C CA . GLN A 1 80 ? -6.547 8.285 15.762 1.00 76.88 80 GLN A CA 1
ATOM 609 C C . GLN A 1 80 ? -7.123 7.155 16.617 1.00 76.88 80 GLN A C 1
ATOM 611 O O . GLN A 1 80 ? -7.326 7.357 17.813 1.00 76.88 80 GLN A O 1
ATOM 616 N N . GLU A 1 81 ? -7.277 5.950 16.064 1.00 69.12 81 GLU A N 1
ATOM 617 C CA . GLU A 1 81 ? -7.826 4.801 16.803 1.00 69.12 81 GLU A CA 1
ATOM 618 C C . GLU A 1 81 ? -7.028 4.442 18.070 1.00 69.12 81 GLU A C 1
ATOM 620 O O . GLU A 1 81 ? -7.593 3.964 19.055 1.00 69.12 81 GLU A O 1
ATOM 625 N N . GLU A 1 82 ? -5.710 4.658 18.080 1.00 66.62 82 GLU A N 1
ATOM 626 C CA . GLU A 1 82 ? -4.893 4.474 19.285 1.00 66.62 82 GLU A CA 1
ATOM 627 C C . GLU A 1 82 ? -5.161 5.553 20.340 1.00 66.62 82 GLU A C 1
ATOM 629 O O . GLU A 1 82 ? -5.151 5.250 21.531 1.00 66.62 82 GLU A O 1
ATOM 634 N N . LYS A 1 83 ? -5.447 6.795 19.936 1.00 64.38 83 LYS A N 1
ATOM 635 C CA . LYS A 1 83 ? -5.726 7.896 20.871 1.00 64.38 83 LYS A CA 1
ATOM 636 C C . LYS A 1 83 ? -7.055 7.695 21.589 1.00 64.38 83 LYS A C 1
ATOM 638 O O . LYS A 1 83 ? -7.113 7.918 22.792 1.00 64.38 83 LYS A O 1
ATOM 643 N N . ASP A 1 84 ? -8.069 7.186 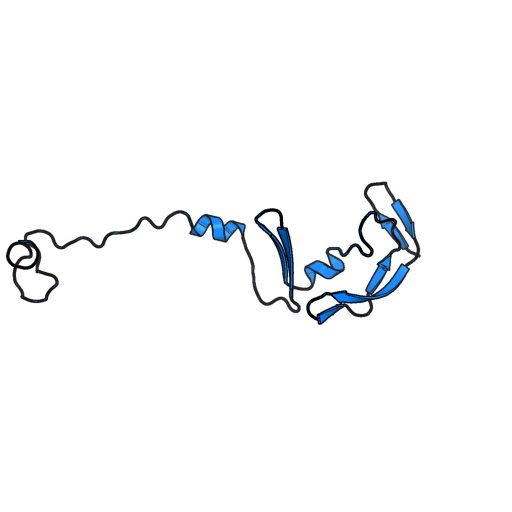20.897 1.00 60.25 84 ASP A N 1
ATOM 644 C CA . ASP A 1 84 ? -9.396 6.952 21.482 1.00 60.25 84 ASP A CA 1
ATOM 645 C C . ASP A 1 84 ? -9.418 5.801 22.502 1.00 60.25 84 ASP A C 1
ATOM 647 O O . ASP A 1 84 ? -10.297 5.735 23.363 1.00 60.25 84 ASP A O 1
ATOM 651 N N . LYS A 1 85 ? -8.419 4.909 22.479 1.00 60.19 85 LYS A N 1
ATOM 652 C CA . LYS A 1 85 ? -8.252 3.870 23.513 1.00 60.19 85 LYS A CA 1
ATOM 653 C C . LYS A 1 85 ? -7.749 4.438 24.840 1.00 60.19 85 LYS A C 1
ATOM 655 O O . LYS A 1 85 ? -7.886 3.778 25.873 1.00 60.19 85 LYS A O 1
ATOM 660 N N . PHE A 1 86 ? -7.187 5.646 24.836 1.00 60.31 86 PHE A N 1
ATOM 661 C CA . PHE A 1 86 ? -6.705 6.322 26.029 1.00 60.31 86 PHE A CA 1
ATOM 662 C C . PHE A 1 86 ? -7.626 7.5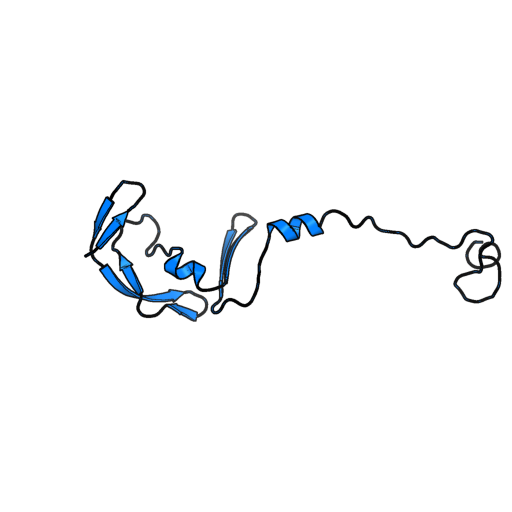05 26.370 1.00 60.31 86 PHE A C 1
ATOM 664 O O . PHE A 1 86 ? -7.648 8.522 25.693 1.00 60.31 86 PHE A O 1
ATOM 671 N N . HIS A 1 87 ? -8.313 7.386 27.513 1.00 60.53 87 HIS A N 1
ATOM 672 C CA . HIS A 1 87 ? -8.996 8.463 28.249 1.00 60.53 87 HIS A CA 1
ATOM 673 C C . HIS A 1 87 ? -10.459 8.776 27.897 1.00 60.53 87 HIS A C 1
ATOM 675 O O . HIS A 1 87 ? -10.822 9.910 27.607 1.00 60.53 87 HIS A O 1
ATOM 681 N N . THR A 1 88 ? -11.353 7.855 28.246 1.00 59.44 88 THR A N 1
ATOM 682 C CA . THR A 1 88 ? -12.426 8.274 29.160 1.00 59.44 88 THR A CA 1
ATOM 683 C C . THR A 1 88 ? -12.215 7.567 30.491 1.00 59.44 88 THR A C 1
ATOM 685 O O . THR A 1 88 ? -12.374 6.344 30.542 1.00 59.44 88 THR A O 1
ATOM 688 N N . PRO A 1 89 ? -11.809 8.266 31.572 1.00 67.19 89 PRO A N 1
ATOM 689 C CA . PRO A 1 89 ? -11.870 7.660 32.891 1.00 67.19 89 PRO A CA 1
ATOM 690 C C . PRO A 1 89 ? -13.303 7.189 33.119 1.00 67.19 89 PRO A C 1
ATOM 692 O O . PRO A 1 89 ? -14.253 7.908 32.809 1.00 67.19 89 PRO A O 1
ATOM 695 N N . PHE A 1 90 ? -13.453 5.971 33.633 1.00 66.56 90 PHE A N 1
ATOM 696 C CA . PHE A 1 90 ? -14.754 5.455 34.027 1.00 66.56 90 PHE A CA 1
ATOM 697 C C . PHE A 1 90 ? -15.340 6.387 35.097 1.00 66.56 90 PHE A C 1
ATOM 699 O O . PHE A 1 90 ? -14.960 6.330 36.269 1.00 66.56 90 PHE A O 1
ATOM 706 N N . LEU A 1 91 ? -16.235 7.282 34.678 1.00 65.31 91 LEU A N 1
ATOM 707 C CA . LEU A 1 91 ? -17.059 8.080 35.571 1.00 65.31 91 LEU A CA 1
ATOM 708 C C . LEU A 1 91 ? -18.053 7.111 36.204 1.00 65.31 91 LEU A C 1
ATOM 710 O O . LEU A 1 91 ? -19.068 6.769 35.607 1.00 65.31 91 LEU A O 1
ATOM 714 N N . ARG A 1 92 ? -17.745 6.634 37.416 1.00 67.62 92 ARG A N 1
ATOM 715 C CA . ARG A 1 92 ? -18.790 6.063 38.267 1.00 67.62 92 ARG A CA 1
ATOM 716 C C . ARG A 1 92 ? -19.835 7.148 38.461 1.00 67.62 92 ARG A C 1
ATOM 718 O O . ARG A 1 92 ? -19.495 8.222 38.965 1.00 67.62 92 ARG A O 1
ATOM 725 N N . ASP A 1 93 ? -21.082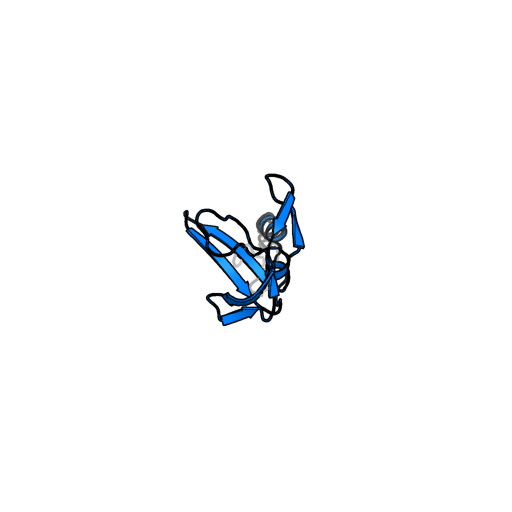 6.849 38.118 1.00 74.62 93 ASP A N 1
ATOM 726 C CA . ASP A 1 93 ? -22.201 7.657 38.579 1.00 74.62 93 ASP A CA 1
ATOM 727 C C . ASP A 1 93 ? -22.064 7.843 40.092 1.00 74.62 93 ASP A C 1
ATOM 729 O O . ASP A 1 93 ? -21.773 6.889 40.829 1.00 74.62 93 ASP A O 1
ATOM 733 N N . LYS A 1 94 ? -22.208 9.088 40.563 1.00 73.94 94 LYS A N 1
ATOM 734 C CA . LYS A 1 94 ? -22.197 9.360 42.001 1.00 73.94 94 LYS A CA 1
ATOM 735 C C . LYS A 1 94 ? -23.341 8.562 42.618 1.00 73.94 94 LYS A C 1
ATOM 737 O O . LYS A 1 94 ? -24.508 8.851 42.365 1.00 73.94 94 LYS A O 1
ATOM 742 N N . LEU A 1 95 ? -23.000 7.554 43.421 1.00 77.12 95 LEU A N 1
ATOM 743 C CA . LEU A 1 95 ? -23.976 6.891 44.276 1.00 77.12 95 LEU A CA 1
ATOM 744 C C . LEU A 1 95 ? -24.668 7.965 45.138 1.00 77.12 95 LEU A C 1
ATOM 746 O O . LEU A 1 95 ? -23.983 8.896 45.573 1.00 77.12 95 LEU A O 1
ATOM 750 N N . PRO A 1 96 ? -25.986 7.854 45.392 1.00 82.38 96 PRO A N 1
ATOM 751 C CA . PRO A 1 96 ? -26.689 8.808 46.245 1.00 82.38 96 PRO A CA 1
ATOM 752 C C . PRO A 1 96 ? -25.996 8.903 47.609 1.00 82.38 96 PRO A C 1
ATOM 754 O O . PRO A 1 96 ? -25.653 7.870 48.199 1.00 82.38 96 PRO A O 1
ATOM 757 N N . GLU A 1 97 ? -25.796 10.110 48.140 1.00 84.81 97 GLU A N 1
ATOM 758 C CA . GLU A 1 97 ? -25.246 10.253 49.487 1.00 84.81 97 GLU A CA 1
ATOM 759 C C . GLU A 1 97 ? -26.218 9.684 50.534 1.00 84.81 97 GLU A C 1
ATOM 761 O O . GLU A 1 97 ? -27.420 9.558 50.297 1.00 84.81 97 GLU A O 1
ATOM 766 N N . ARG A 1 98 ? -25.735 9.361 51.748 1.00 90.56 98 ARG A N 1
ATOM 767 C CA . ARG A 1 98 ? -26.557 8.737 52.817 1.00 90.56 98 ARG A CA 1
ATOM 768 C C . ARG A 1 98 ? -27.915 9.417 53.029 1.00 90.56 98 ARG A C 1
ATOM 770 O O . ARG A 1 98 ? -28.876 8.742 53.405 1.00 90.56 98 ARG A O 1
ATOM 777 N N . ASN A 1 99 ? -27.982 10.738 52.879 1.00 91.12 99 ASN A N 1
ATOM 778 C CA . ASN A 1 99 ? -29.192 11.519 53.117 1.00 91.12 99 ASN A CA 1
ATOM 779 C C . ASN A 1 99 ? -29.995 11.851 51.848 1.00 91.12 99 ASN A C 1
ATOM 781 O O . ASN A 1 99 ? -31.118 12.331 52.012 1.00 91.12 99 ASN A O 1
ATOM 785 N N . ASP A 1 100 ? -29.476 11.576 50.649 1.00 91.56 100 ASP A N 1
ATOM 786 C CA . ASP A 1 100 ? -30.169 11.835 49.384 1.00 91.56 100 ASP A CA 1
ATOM 787 C C . ASP A 1 100 ? -31.377 10.906 49.203 1.00 91.56 100 ASP A C 1
ATOM 789 O O . ASP A 1 100 ? -31.421 9.817 49.796 1.00 91.56 100 ASP A O 1
ATOM 793 N N . PRO A 1 101 ? -32.377 11.299 48.393 1.00 90.56 101 PRO A N 1
ATOM 794 C CA . PRO A 1 101 ? -33.458 10.410 47.990 1.00 90.56 101 PRO A CA 1
ATOM 795 C C . PRO A 1 101 ? -32.914 9.127 47.357 1.00 90.56 101 PRO A C 1
ATOM 797 O O . PRO A 1 101 ? -32.009 9.143 46.526 1.00 90.56 101 PRO A O 1
ATOM 800 N N . CYS A 1 102 ? -33.469 7.985 47.752 1.00 88.62 102 CYS A N 1
ATOM 801 C CA . CYS A 1 102 ? -33.041 6.705 47.214 1.00 88.62 102 CYS A CA 1
ATOM 802 C C . CYS A 1 102 ? -33.467 6.544 45.744 1.00 88.62 102 CYS A C 1
ATOM 804 O O . CYS A 1 102 ? -34.618 6.802 45.393 1.00 88.62 102 CYS A O 1
ATOM 806 N N . HIS A 1 103 ? -32.566 6.006 44.915 1.00 88.00 103 HIS A N 1
ATOM 807 C CA . HIS A 1 103 ? -32.773 5.789 43.478 1.00 88.00 103 HIS A CA 1
ATOM 808 C C . HIS A 1 103 ? -33.926 4.824 43.124 1.00 88.00 103 HIS A C 1
ATOM 810 O O . HIS A 1 103 ? -34.355 4.782 41.980 1.00 88.00 103 HIS A O 1
ATOM 816 N N . CYS A 1 104 ? -34.469 4.072 44.086 1.00 88.00 104 CYS A N 1
ATOM 817 C CA . CYS A 1 104 ? -35.626 3.191 43.872 1.00 88.00 104 CYS A CA 1
ATOM 818 C C . CYS A 1 104 ? -36.991 3.907 43.832 1.00 88.00 104 CYS A C 1
ATOM 820 O O . CYS A 1 104 ? -38.019 3.244 43.726 1.00 88.00 104 CYS A O 1
ATOM 822 N N . GLY A 1 105 ? -37.033 5.235 44.000 1.00 83.50 105 GLY A N 1
ATOM 823 C CA . GLY A 1 105 ? -38.280 6.012 43.948 1.00 83.50 105 GLY A CA 1
ATOM 824 C C . GLY A 1 105 ? -39.163 5.917 45.200 1.00 83.50 105 GLY A C 1
ATOM 825 O O . GLY A 1 105 ? -40.265 6.450 45.218 1.00 83.50 105 GLY A O 1
ATOM 826 N N . SER A 1 106 ? -38.689 5.293 46.283 1.00 88.19 106 SER A N 1
ATOM 827 C CA . SER A 1 106 ? -39.466 5.117 47.526 1.00 88.19 106 SER A CA 1
ATOM 828 C C . SER A 1 106 ? -39.707 6.398 48.340 1.00 88.19 106 SER A C 1
ATOM 830 O O . SER A 1 106 ? -40.369 6.345 49.376 1.00 88.19 106 SER A O 1
ATOM 832 N N . GLY A 1 107 ? -39.100 7.525 47.950 1.00 87.88 107 GLY A N 1
ATOM 833 C CA . GLY A 1 107 ? -39.117 8.786 48.706 1.00 87.88 107 GLY A CA 1
ATOM 834 C C . GLY A 1 107 ? -38.300 8.770 50.010 1.00 87.88 107 GLY A C 1
ATOM 835 O O . GLY A 1 107 ? -38.210 9.787 50.694 1.00 87.88 107 GLY A O 1
ATOM 836 N N . LYS A 1 108 ? -37.678 7.640 50.376 1.00 91.62 108 LYS A N 1
ATOM 837 C CA . LYS A 1 108 ? -36.856 7.496 51.591 1.00 91.62 108 LYS A CA 1
ATOM 838 C C . LYS A 1 108 ? -35.405 7.920 51.336 1.00 91.62 108 LYS A C 1
ATOM 840 O O . LYS A 1 108 ? -34.895 7.755 50.230 1.00 91.62 108 LYS A O 1
ATOM 845 N N . LYS A 1 109 ? -34.714 8.395 52.383 1.00 91.31 109 LYS A N 1
ATOM 846 C CA . LYS A 1 109 ? -33.259 8.659 52.351 1.00 91.31 109 LYS A CA 1
ATOM 847 C C . LYS A 1 109 ? -32.478 7.374 52.045 1.00 91.31 109 LYS A C 1
ATOM 849 O O . LYS A 1 109 ? -32.848 6.317 52.562 1.00 91.31 109 LYS A O 1
ATOM 854 N N . TYR A 1 110 ? -31.382 7.463 51.289 1.00 92.94 110 TYR A N 1
ATOM 855 C CA . TYR A 1 110 ? -30.581 6.317 50.836 1.00 92.94 110 TYR A CA 1
ATOM 856 C C . TYR A 1 110 ? -30.174 5.378 51.982 1.00 92.94 110 TYR A C 1
ATOM 858 O O . TYR A 1 110 ? -30.433 4.177 51.907 1.00 92.94 110 TYR A O 1
ATOM 866 N N . LYS A 1 111 ? -29.685 5.931 53.102 1.00 92.06 111 LYS A N 1
ATOM 867 C CA . LYS A 1 111 ? -29.301 5.179 54.317 1.00 92.06 111 LYS 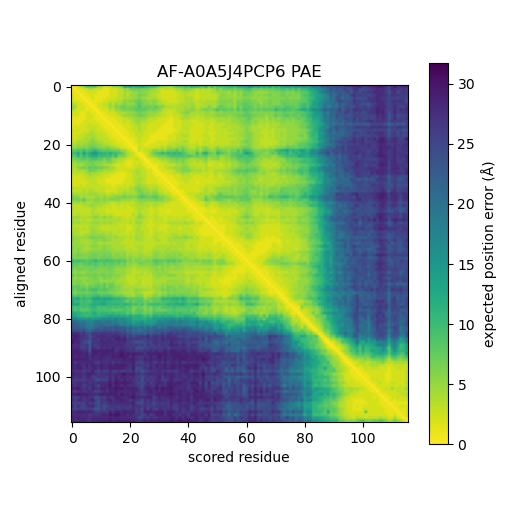A CA 1
ATOM 868 C C . LYS A 1 111 ? -30.420 4.348 54.958 1.00 92.06 111 LYS A C 1
ATOM 870 O O . LYS A 1 111 ? -30.148 3.452 55.744 1.00 92.06 111 LYS A O 1
ATOM 875 N N . ASN A 1 112 ? -31.680 4.674 54.671 1.00 93.19 112 ASN A N 1
ATOM 876 C CA . ASN A 1 112 ? -32.856 3.990 55.215 1.00 93.19 112 ASN A CA 1
ATOM 877 C C . ASN A 1 112 ? -33.494 3.032 54.191 1.00 93.19 112 ASN A C 1
ATOM 879 O O . ASN A 1 112 ? -34.593 2.526 54.427 1.00 93.19 112 ASN A O 1
ATOM 883 N N . CYS A 1 113 ? -32.844 2.814 53.046 1.00 91.62 113 CYS A N 1
ATOM 884 C CA . CYS A 1 113 ? -33.340 1.988 51.952 1.00 91.62 113 CYS A CA 1
ATOM 885 C C . CYS A 1 113 ? -32.206 1.106 51.400 1.00 91.62 113 CYS A C 1
ATOM 887 O O . CYS A 1 113 ? -31.794 0.184 52.095 1.00 91.62 113 CYS A O 1
ATOM 889 N N . HIS A 1 114 ? -31.688 1.392 50.202 1.00 88.19 114 HIS A N 1
ATOM 890 C CA . HIS A 1 114 ? -30.633 0.603 49.549 1.00 88.19 114 HIS A CA 1
ATOM 891 C C . HIS A 1 114 ? -29.210 0.876 50.077 1.00 88.19 114 HIS A C 1
ATOM 893 O O . HIS A 1 114 ? -28.281 0.184 49.686 1.00 88.19 114 HIS A O 1
ATOM 899 N N . GLY A 1 115 ? -29.027 1.870 50.952 1.00 84.69 115 GLY A N 1
ATOM 900 C CA . GLY A 1 115 ? -27.749 2.199 51.594 1.00 84.69 115 GLY A CA 1
ATOM 901 C C . GLY A 1 115 ? -27.643 1.735 53.049 1.00 84.69 115 GLY A C 1
ATOM 902 O O . GLY A 1 115 ? -27.010 2.437 53.841 1.00 84.69 115 GLY A O 1
ATOM 903 N N . LYS A 1 116 ? -28.344 0.652 53.414 1.00 75.56 116 LYS A N 1
ATOM 904 C CA . LYS A 1 116 ? -28.212 0.002 54.727 1.00 75.56 116 LYS A CA 1
ATOM 905 C C . LYS A 1 116 ? -26.887 -0.737 54.857 1.00 75.56 116 LYS A C 1
ATOM 907 O O . LYS A 1 116 ? -26.468 -1.349 53.854 1.00 75.56 116 LYS A O 1
#